Protein AF-I3YBK0-F1 (afdb_monomer)

InterPro domains:
  IPR025668 Transposase DDE domain [PF13751] (85-147)

Radius of gyration: 21.46 Å; Cα contacts (8 Å, |Δi|>4): 179; chains: 1; bounding box: 84×43×42 Å

Sequence (170 aa):
MIKTPSQMIVGVEAVTDMAQMTPMIDQVETRCGHGPEEWLVDGGYPAHEQFERAAEHTIVYAPAPKPKTGADTDPHAPKDDDSAAVAEWREHMGTDAAKAIDTERATTAECVNALARERGLTRLRVRGTAKVRCVLLLHAFARNLMRTFALAPQWLGYGRGASGEPAVAT

Structure (mmCIF, N/CA/C/O backbone):
data_AF-I3YBK0-F1
#
_entry.id   AF-I3YBK0-F1
#
loop_
_atom_site.group_PDB
_atom_site.id
_atom_site.type_symbol
_atom_site.label_atom_id
_atom_site.label_alt_id
_atom_site.label_comp_id
_atom_site.label_asym_id
_atom_site.label_entity_id
_atom_site.label_seq_id
_atom_site.pdbx_PDB_ins_code
_atom_site.Cartn_x
_atom_site.Cartn_y
_atom_site.Cartn_z
_atom_site.occupancy
_atom_site.B_iso_or_equiv
_atom_site.auth_seq_id
_atom_site.auth_comp_id
_atom_site.auth_asym_id
_atom_site.auth_atom_id
_atom_site.pdbx_PDB_model_num
ATOM 1 N N . MET A 1 1 ? -1.182 1.765 -6.709 1.00 65.19 1 MET A N 1
ATOM 2 C CA . MET A 1 1 ? -0.042 0.817 -6.679 1.00 65.19 1 MET A CA 1
ATOM 3 C C . MET A 1 1 ? -0.010 0.198 -5.294 1.00 65.19 1 MET A C 1
ATOM 5 O O . MET A 1 1 ? -0.065 0.965 -4.341 1.00 65.19 1 MET A O 1
ATOM 9 N N . ILE A 1 2 ? 0.076 -1.125 -5.180 1.00 71.38 2 ILE A N 1
ATOM 10 C CA . ILE A 1 2 ? 0.214 -1.828 -3.890 1.00 71.38 2 ILE A CA 1
ATOM 11 C C . ILE A 1 2 ? 1.696 -1.931 -3.555 1.00 71.38 2 ILE A C 1
ATOM 13 O O . ILE A 1 2 ? 2.474 -2.280 -4.447 1.00 71.38 2 ILE A O 1
ATOM 17 N N . LYS A 1 3 ? 2.080 -1.650 -2.306 1.00 77.75 3 LYS A N 1
ATOM 18 C CA . LYS A 1 3 ? 3.477 -1.684 -1.861 1.00 77.75 3 LYS A CA 1
ATOM 19 C C . LYS A 1 3 ? 3.654 -2.584 -0.640 1.00 77.75 3 LYS A C 1
ATOM 21 O O . LYS A 1 3 ? 2.793 -2.597 0.228 1.00 77.75 3 LYS A O 1
ATOM 26 N N . THR A 1 4 ? 4.776 -3.290 -0.566 1.00 76.94 4 THR A N 1
ATOM 27 C CA . THR A 1 4 ? 5.166 -4.089 0.609 1.00 76.94 4 THR A CA 1
ATOM 28 C C . THR A 1 4 ? 5.991 -3.255 1.604 1.00 76.94 4 THR A C 1
ATOM 30 O O . THR A 1 4 ? 6.481 -2.185 1.223 1.00 76.94 4 THR A O 1
ATOM 33 N N . PRO A 1 5 ? 6.244 -3.739 2.839 1.00 79.38 5 PRO A N 1
ATOM 34 C CA . PRO A 1 5 ? 7.188 -3.102 3.770 1.00 79.38 5 PRO A CA 1
ATOM 35 C C . PRO A 1 5 ? 8.588 -2.917 3.166 1.00 79.38 5 PRO A C 1
ATOM 37 O O . PRO A 1 5 ? 9.262 -1.909 3.364 1.00 79.38 5 PRO A O 1
ATOM 40 N N . SER A 1 6 ? 9.003 -3.846 2.302 1.00 84.31 6 SER A N 1
ATOM 41 C CA . SER A 1 6 ? 10.236 -3.732 1.524 1.00 84.31 6 SER A CA 1
ATOM 42 C C . SER A 1 6 ? 10.151 -2.706 0.390 1.00 84.31 6 SER A C 1
ATOM 44 O O . SER A 1 6 ? 11.066 -2.662 -0.421 1.00 84.31 6 SER A O 1
ATOM 46 N N . GLN A 1 7 ? 9.105 -1.882 0.301 1.00 85.81 7 GLN A N 1
ATOM 47 C CA . GLN A 1 7 ? 8.892 -0.874 -0.743 1.00 85.81 7 GLN A CA 1
ATOM 48 C C . GLN A 1 7 ? 8.873 -1.440 -2.177 1.00 85.81 7 GLN A C 1
ATOM 50 O O . GLN A 1 7 ? 9.191 -0.723 -3.134 1.00 85.81 7 GLN A O 1
ATOM 55 N N . MET A 1 8 ? 8.518 -2.720 -2.325 1.00 88.38 8 MET A N 1
ATOM 56 C CA . MET A 1 8 ? 8.299 -3.373 -3.618 1.00 88.38 8 MET A CA 1
ATOM 57 C C . MET A 1 8 ? 6.861 -3.143 -4.062 1.00 88.38 8 MET A C 1
ATOM 59 O O . MET A 1 8 ? 5.954 -3.197 -3.238 1.00 88.38 8 MET A O 1
ATOM 63 N N . ILE A 1 9 ? 6.642 -2.920 -5.355 1.00 87.75 9 ILE A N 1
ATOM 64 C CA . ILE A 1 9 ? 5.312 -2.763 -5.941 1.00 87.75 9 ILE A CA 1
ATOM 65 C C . ILE A 1 9 ? 4.858 -4.097 -6.533 1.00 87.75 9 ILE A C 1
ATOM 67 O O . ILE A 1 9 ? 5.458 -4.579 -7.492 1.00 87.75 9 ILE A O 1
ATOM 71 N N . VAL A 1 10 ? 3.787 -4.675 -5.989 1.00 85.31 10 VAL A N 1
ATOM 72 C CA . VAL A 1 10 ? 3.277 -6.008 -6.383 1.00 85.31 10 VAL A CA 1
ATOM 73 C C . VAL A 1 10 ? 1.965 -5.954 -7.168 1.00 85.31 10 VAL A C 1
ATOM 75 O O . VAL A 1 10 ? 1.573 -6.931 -7.806 1.00 85.31 10 VAL A O 1
ATOM 78 N N . GLY A 1 11 ? 1.320 -4.785 -7.223 1.00 83.56 11 GLY A N 1
ATOM 79 C CA . GLY A 1 11 ? 0.215 -4.568 -8.148 1.00 83.56 11 GLY A CA 1
ATOM 80 C C . GLY A 1 11 ? -0.024 -3.126 -8.549 1.00 83.56 11 GLY A C 1
ATOM 81 O O . GLY A 1 11 ? 0.312 -2.163 -7.850 1.00 83.56 11 GLY A O 1
ATOM 82 N N . VAL A 1 12 ? -0.557 -3.002 -9.760 1.00 84.88 12 VAL A N 1
ATOM 83 C CA . VAL A 1 12 ? -0.693 -1.753 -10.498 1.00 84.88 12 VAL A CA 1
ATOM 84 C C . VAL A 1 12 ? -1.987 -1.803 -11.291 1.00 84.88 12 VAL A C 1
ATOM 86 O O . VAL A 1 12 ? -2.155 -2.668 -12.153 1.00 84.88 12 VAL A O 1
ATOM 89 N N . GLU A 1 13 ? -2.851 -0.823 -11.049 1.00 82.75 13 GLU A N 1
ATOM 90 C CA . GLU A 1 13 ? -4.059 -0.615 -11.834 1.00 82.75 13 GLU A CA 1
ATOM 91 C C . GLU A 1 13 ? -4.330 0.874 -12.045 1.00 82.75 13 GLU A C 1
ATOM 93 O O . GLU A 1 13 ? -3.943 1.708 -11.220 1.00 82.75 13 GLU A O 1
ATOM 98 N N . ALA A 1 14 ? -4.937 1.195 -13.188 1.00 79.25 14 ALA A N 1
ATOM 99 C CA . ALA A 1 14 ? -5.241 2.555 -13.622 1.00 79.25 14 ALA A CA 1
ATOM 100 C C . ALA A 1 14 ? -6.759 2.775 -13.642 1.00 79.25 14 ALA A C 1
ATOM 102 O O . ALA A 1 14 ? -7.401 2.675 -14.687 1.00 79.25 14 ALA A O 1
ATOM 103 N N . VAL A 1 15 ? -7.315 3.070 -12.471 1.00 71.44 15 VAL A N 1
ATOM 104 C CA . VAL A 1 15 ? -8.755 3.135 -12.187 1.00 71.44 15 VAL A CA 1
ATOM 105 C C . VAL A 1 15 ? -9.082 4.424 -11.441 1.00 71.44 15 VAL A C 1
ATOM 107 O O . VAL A 1 15 ? -8.246 4.951 -10.709 1.00 71.44 15 VAL A O 1
ATOM 110 N N . THR A 1 16 ? -10.280 4.956 -11.674 1.00 60.81 16 THR A N 1
ATOM 111 C CA . THR A 1 16 ? -10.771 6.205 -11.065 1.00 60.81 16 THR A CA 1
ATOM 112 C C . THR A 1 16 ? -11.773 5.972 -9.938 1.00 60.81 16 THR A C 1
ATOM 114 O O . THR A 1 16 ? -12.173 6.939 -9.299 1.00 60.81 16 THR A O 1
ATOM 117 N N . ASP A 1 17 ? -12.207 4.727 -9.739 1.00 57.81 17 ASP A N 1
ATOM 118 C CA . ASP A 1 17 ? -13.270 4.373 -8.801 1.00 57.81 17 ASP A CA 1
ATOM 119 C C . ASP A 1 17 ? -12.712 3.928 -7.444 1.00 57.81 17 ASP A C 1
ATOM 121 O O . ASP A 1 17 ? -11.617 3.362 -7.355 1.00 57.81 17 ASP A O 1
ATOM 125 N N . MET A 1 18 ? -13.501 4.170 -6.401 1.00 60.31 18 MET A N 1
ATOM 126 C CA . MET A 1 18 ? -13.345 3.526 -5.103 1.00 60.31 18 MET A CA 1
ATOM 127 C C . MET A 1 18 ? -13.713 2.037 -5.254 1.00 60.31 18 MET A C 1
ATOM 129 O O . MET A 1 18 ? -14.238 1.618 -6.279 1.00 60.31 18 MET A O 1
ATOM 133 N N . ALA A 1 19 ? -13.391 1.203 -4.267 1.00 67.94 19 ALA A N 1
ATOM 134 C CA . ALA A 1 19 ? -13.576 -0.255 -4.320 1.00 67.94 19 ALA A CA 1
ATOM 135 C C . ALA A 1 19 ? -12.561 -1.041 -5.187 1.00 67.94 19 ALA A C 1
ATOM 137 O O . ALA A 1 19 ? -12.907 -1.925 -5.971 1.00 67.94 19 ALA A O 1
ATOM 138 N N . GLN A 1 20 ? -11.267 -0.764 -5.023 1.00 75.75 20 GLN A N 1
ATOM 139 C CA . GLN A 1 20 ? -10.197 -1.499 -5.717 1.00 75.75 20 GLN A CA 1
ATOM 140 C C . GLN A 1 20 ? -9.464 -2.504 -4.830 1.00 75.75 20 GLN A C 1
ATOM 142 O O . GLN A 1 20 ? -8.508 -3.116 -5.289 1.00 75.75 20 GLN A O 1
ATOM 147 N N . MET A 1 21 ? -9.894 -2.705 -3.584 1.00 81.12 21 MET A N 1
ATOM 148 C CA . MET A 1 21 ? -9.181 -3.567 -2.644 1.00 81.12 21 MET A CA 1
ATOM 149 C C . MET A 1 21 ? -9.194 -5.030 -3.093 1.00 81.12 21 MET A C 1
ATOM 151 O O . MET A 1 21 ? -8.134 -5.605 -3.314 1.00 81.12 21 MET A O 1
ATOM 155 N N . THR A 1 22 ? -10.374 -5.610 -3.313 1.00 82.75 22 THR A N 1
ATOM 156 C CA . THR A 1 22 ? -10.492 -7.025 -3.689 1.00 82.75 22 THR A CA 1
ATOM 157 C C . THR A 1 22 ? -9.811 -7.344 -5.029 1.00 82.75 22 THR A C 1
ATOM 159 O O . THR A 1 22 ? -8.983 -8.249 -5.056 1.00 82.75 22 THR A O 1
ATOM 162 N N . PRO A 1 23 ? -10.008 -6.567 -6.119 1.00 84.06 23 PRO A N 1
ATOM 163 C CA . PRO A 1 23 ? -9.269 -6.802 -7.365 1.00 84.06 23 PRO A CA 1
ATOM 164 C C . PRO A 1 23 ? -7.745 -6.689 -7.211 1.00 84.06 23 PRO A C 1
ATOM 166 O O . PRO A 1 23 ? -6.986 -7.300 -7.963 1.00 84.06 23 PRO A O 1
ATOM 169 N N . MET A 1 24 ? -7.277 -5.869 -6.269 1.00 83.50 24 MET A N 1
ATOM 170 C CA . MET A 1 24 ? -5.859 -5.718 -5.961 1.00 83.50 24 MET A CA 1
ATOM 171 C C . MET A 1 24 ? -5.315 -6.906 -5.155 1.00 83.50 24 MET A C 1
ATOM 173 O O . MET A 1 24 ? -4.193 -7.328 -5.433 1.00 83.50 24 MET A O 1
ATOM 177 N N . ILE A 1 25 ? -6.098 -7.473 -4.234 1.00 84.25 25 ILE A N 1
ATOM 178 C CA . ILE A 1 25 ? -5.772 -8.717 -3.518 1.00 84.25 25 ILE A CA 1
ATOM 179 C C . ILE A 1 25 ? -5.684 -9.890 -4.504 1.00 84.25 25 ILE A C 1
ATOM 181 O O . ILE A 1 25 ? -4.646 -10.549 -4.558 1.00 84.25 25 ILE A O 1
ATOM 185 N N . ASP A 1 26 ? -6.687 -10.057 -5.374 1.00 86.56 26 ASP A N 1
ATOM 186 C CA . ASP A 1 26 ? -6.719 -11.113 -6.400 1.00 86.56 26 ASP A CA 1
ATOM 187 C C . ASP A 1 26 ? -5.473 -11.044 -7.314 1.00 86.56 26 ASP A C 1
ATOM 189 O O . ASP A 1 26 ? -4.878 -12.054 -7.703 1.00 86.56 26 ASP A O 1
ATOM 193 N N . GLN A 1 27 ? -5.023 -9.826 -7.646 1.00 85.06 27 GLN A N 1
ATOM 194 C CA . GLN A 1 27 ? -3.798 -9.613 -8.418 1.00 85.06 27 GLN A CA 1
ATOM 195 C C . GLN A 1 27 ? -2.524 -10.039 -7.680 1.00 85.06 27 GLN A C 1
ATOM 197 O O . GLN A 1 27 ? -1.576 -10.480 -8.334 1.00 85.06 27 GLN A O 1
ATOM 202 N N . VAL A 1 28 ? -2.463 -9.853 -6.360 1.00 85.56 28 VAL A N 1
ATOM 203 C CA . VAL A 1 28 ? -1.324 -10.296 -5.544 1.00 85.56 28 VAL A CA 1
ATOM 204 C C . VAL A 1 28 ? -1.315 -11.811 -5.468 1.00 85.56 28 VAL A C 1
ATOM 206 O O . VAL A 1 28 ? -0.293 -12.407 -5.792 1.00 85.56 28 VAL A O 1
ATOM 209 N N . GLU A 1 29 ? -2.452 -12.427 -5.162 1.00 88.44 29 GLU A N 1
ATOM 210 C CA . GLU A 1 29 ? -2.576 -13.882 -5.100 1.00 88.44 29 GLU A CA 1
ATOM 211 C C . GLU A 1 29 ? -2.181 -14.541 -6.423 1.00 88.44 29 GLU A C 1
ATOM 213 O O . GLU A 1 29 ? -1.332 -15.429 -6.451 1.00 88.44 29 GLU A O 1
ATOM 218 N N . THR A 1 30 ? -2.678 -14.017 -7.545 1.00 87.44 30 THR A N 1
ATOM 219 C CA . THR A 1 30 ? -2.324 -14.519 -8.882 1.00 87.44 30 THR A CA 1
ATOM 220 C C . THR A 1 30 ? -0.815 -14.451 -9.161 1.00 87.44 30 THR A C 1
ATOM 222 O O . THR A 1 30 ? -0.275 -15.301 -9.866 1.00 87.44 30 THR A O 1
ATOM 225 N N . ARG A 1 31 ? -0.112 -13.428 -8.655 1.00 83.88 31 ARG A N 1
ATOM 226 C CA . ARG A 1 31 ? 1.320 -13.206 -8.941 1.00 83.88 31 ARG A CA 1
ATOM 227 C C . ARG A 1 31 ? 2.252 -13.890 -7.951 1.00 83.88 31 ARG A C 1
ATOM 229 O O . ARG A 1 31 ? 3.356 -14.269 -8.335 1.00 83.88 31 ARG A O 1
ATOM 236 N N . CYS A 1 32 ? 1.841 -13.979 -6.694 1.00 81.94 32 CYS A N 1
ATOM 237 C CA . CYS A 1 32 ? 2.655 -14.472 -5.589 1.00 81.94 32 CYS A CA 1
ATOM 238 C C . CYS A 1 32 ? 2.289 -15.907 -5.188 1.00 81.94 32 CYS A C 1
ATOM 240 O O . CYS A 1 32 ? 3.047 -16.538 -4.461 1.00 81.94 32 CYS A O 1
ATOM 242 N N . GLY A 1 33 ? 1.164 -16.438 -5.677 1.00 84.62 33 GLY A N 1
ATOM 243 C CA . GLY A 1 33 ? 0.647 -17.761 -5.324 1.00 84.62 33 GLY A CA 1
ATOM 244 C C . GLY A 1 33 ? -0.056 -17.812 -3.965 1.00 84.62 33 GLY A C 1
ATOM 245 O O . GLY A 1 33 ? -0.514 -18.877 -3.568 1.00 84.62 33 GLY A O 1
ATOM 246 N N . HIS A 1 34 ? -0.129 -16.688 -3.251 1.00 84.38 34 HIS A N 1
ATOM 247 C CA . HIS A 1 34 ? -0.833 -16.549 -1.983 1.00 84.38 34 HIS A CA 1
ATOM 248 C C . HIS A 1 34 ? -1.317 -15.105 -1.803 1.00 84.38 34 HIS A C 1
ATOM 250 O O . HIS A 1 34 ? -0.673 -14.156 -2.271 1.00 84.38 34 HIS A O 1
ATOM 256 N N . GLY A 1 35 ? -2.453 -14.942 -1.124 1.00 83.06 35 GLY A N 1
ATOM 257 C CA . GLY A 1 35 ? -2.966 -13.637 -0.724 1.00 83.06 35 GLY A CA 1
ATOM 258 C C . GLY A 1 35 ? -2.063 -12.939 0.307 1.00 83.06 35 GLY A C 1
ATOM 259 O O . GLY A 1 35 ? -1.187 -13.566 0.914 1.00 83.06 35 GLY A O 1
ATOM 260 N N . PRO A 1 36 ? -2.233 -11.623 0.493 1.00 84.25 36 PRO A N 1
ATOM 261 C CA . PRO A 1 36 ? -1.601 -10.893 1.579 1.00 84.25 36 PRO A CA 1
ATOM 262 C C . PRO A 1 36 ? -2.299 -11.216 2.908 1.00 84.25 36 PRO A C 1
ATOM 264 O O . PRO A 1 36 ? -3.520 -11.135 2.998 1.00 84.25 36 PRO A O 1
ATOM 267 N N . GLU A 1 37 ? -1.530 -11.520 3.952 1.00 86.25 37 GLU A N 1
ATOM 268 C CA . GLU A 1 37 ? -2.072 -11.685 5.314 1.00 86.25 37 GLU A CA 1
ATOM 269 C C . GLU A 1 37 ? -2.615 -10.360 5.864 1.00 86.25 37 GLU A C 1
ATOM 271 O O . GLU A 1 37 ? -3.610 -10.322 6.580 1.00 86.25 37 GLU A O 1
ATOM 276 N N . GLU A 1 38 ? -1.982 -9.252 5.479 1.00 85.94 38 GLU A N 1
ATOM 277 C CA . GLU A 1 38 ? -2.323 -7.908 5.923 1.00 85.94 38 GLU A CA 1
ATOM 278 C C . GLU A 1 38 ? -2.315 -6.931 4.746 1.00 85.94 38 GLU A C 1
ATOM 280 O O . GLU A 1 38 ? -1.433 -6.969 3.880 1.00 85.94 38 GLU A O 1
ATOM 285 N N . TRP A 1 39 ? -3.259 -5.994 4.741 1.00 83.69 39 TRP A N 1
ATOM 286 C CA . TRP A 1 39 ? -3.469 -5.064 3.642 1.00 83.69 39 TRP A CA 1
ATOM 287 C C . TRP A 1 39 ? -3.644 -3.629 4.116 1.00 83.69 39 TRP A C 1
ATOM 289 O O . TRP A 1 39 ? -4.594 -3.335 4.826 1.00 83.69 39 TRP A O 1
ATOM 299 N N . LEU A 1 40 ? -2.779 -2.711 3.672 1.00 82.69 40 LEU A N 1
ATOM 300 C CA . LEU A 1 40 ? -2.964 -1.276 3.907 1.00 82.69 40 LEU A CA 1
ATOM 301 C C . LEU A 1 40 ? -3.691 -0.616 2.727 1.00 82.69 40 LEU A C 1
ATOM 303 O O . LEU A 1 40 ? -3.208 -0.657 1.590 1.00 82.69 40 LEU A O 1
ATOM 307 N N . VAL A 1 41 ? -4.794 0.077 3.007 1.00 77.06 41 VAL A N 1
ATOM 308 C CA . VAL A 1 41 ? -5.505 0.912 2.032 1.00 77.06 41 VAL A CA 1
ATOM 309 C C . VAL A 1 41 ? -4.993 2.353 2.109 1.00 77.06 41 VAL A C 1
ATOM 311 O O . VAL A 1 41 ? -5.224 3.066 3.081 1.00 77.06 41 VAL A O 1
ATOM 314 N N . ASP A 1 42 ? -4.303 2.788 1.051 1.00 63.44 42 ASP A N 1
ATOM 315 C CA . ASP A 1 42 ? -3.763 4.147 0.871 1.00 63.44 42 ASP A CA 1
ATOM 316 C C . ASP A 1 42 ? -4.909 5.124 0.524 1.00 63.44 42 ASP A C 1
ATOM 318 O O . ASP A 1 42 ? -5.092 5.523 -0.627 1.00 63.44 42 ASP A O 1
ATOM 322 N N . GLY A 1 43 ? -5.732 5.436 1.531 1.00 59.72 43 GLY A N 1
ATOM 323 C CA . GLY A 1 43 ? -6.829 6.403 1.474 1.00 59.72 43 GLY A CA 1
ATOM 324 C C . GLY A 1 43 ? -8.137 5.896 0.852 1.00 59.72 43 GLY A C 1
ATOM 325 O O . GLY A 1 43 ? -8.161 5.086 -0.071 1.00 59.72 43 GLY A O 1
ATOM 326 N N . GLY A 1 44 ? -9.249 6.447 1.345 1.00 60.84 44 GLY A N 1
ATOM 327 C CA . GLY A 1 44 ? -10.603 6.059 0.947 1.00 60.84 44 GLY A CA 1
ATOM 328 C C . GLY A 1 44 ? -11.133 4.891 1.777 1.00 60.84 44 GLY A C 1
ATOM 329 O O . GLY A 1 44 ? -10.386 4.013 2.191 1.00 60.84 44 GLY A O 1
ATOM 330 N N . TYR A 1 45 ? -12.434 4.912 2.050 1.00 58.22 45 TYR A N 1
ATOM 331 C CA . TYR A 1 45 ? -13.127 3.825 2.728 1.00 58.22 45 TYR A CA 1
ATOM 332 C C . TYR A 1 45 ? -13.483 2.748 1.693 1.00 58.22 45 TYR A C 1
ATOM 334 O O . TYR A 1 45 ? -14.224 3.064 0.754 1.00 58.22 45 TYR A O 1
ATOM 342 N N . PRO A 1 46 ? -12.960 1.511 1.798 1.00 64.62 46 PRO A N 1
ATOM 343 C CA . PRO A 1 46 ? -13.461 0.409 0.987 1.00 64.62 46 PRO A CA 1
ATOM 344 C C . PRO A 1 46 ? -14.965 0.227 1.220 1.00 64.62 46 PRO A C 1
ATOM 346 O O . PRO A 1 46 ? -15.454 0.405 2.334 1.00 64.62 46 PRO A O 1
ATOM 349 N N . ALA A 1 47 ? -15.710 -0.124 0.172 1.00 69.69 47 ALA A N 1
ATOM 350 C CA . ALA A 1 47 ? -17.114 -0.497 0.335 1.00 69.69 47 ALA A CA 1
ATOM 351 C C . ALA A 1 47 ? -17.234 -1.676 1.323 1.00 69.69 47 ALA A C 1
ATOM 353 O O . ALA A 1 47 ? -16.362 -2.547 1.317 1.00 69.69 47 ALA A O 1
ATOM 354 N N . HIS A 1 48 ? -18.298 -1.719 2.140 1.00 73.00 48 HIS A N 1
ATOM 355 C CA . HIS A 1 48 ? -18.505 -2.768 3.162 1.00 73.00 48 HIS A CA 1
ATOM 356 C C . HIS A 1 48 ? -18.362 -4.180 2.568 1.00 73.00 48 HIS A C 1
ATOM 358 O O . HIS A 1 48 ? -17.665 -5.018 3.127 1.00 73.00 48 HIS A O 1
ATOM 364 N N . GLU A 1 49 ? -18.899 -4.392 1.363 1.00 73.06 49 GLU A N 1
ATOM 365 C CA . GLU A 1 49 ? -18.803 -5.665 0.634 1.00 73.06 49 GLU A CA 1
ATOM 366 C C . GLU A 1 49 ? -17.352 -6.103 0.354 1.00 73.06 49 GLU A C 1
ATOM 368 O O . GLU A 1 49 ? -17.042 -7.293 0.339 1.00 73.06 49 GLU A O 1
ATOM 373 N N . GLN A 1 50 ? -16.425 -5.160 0.139 1.00 75.00 50 GLN A N 1
ATOM 374 C CA . GLN A 1 50 ? -15.014 -5.500 -0.063 1.00 75.00 50 GLN A CA 1
ATOM 375 C C . GLN A 1 50 ? -14.307 -5.853 1.238 1.00 75.00 50 GLN A C 1
ATOM 377 O O . GLN A 1 50 ? -13.398 -6.679 1.205 1.00 75.00 50 GLN A O 1
ATOM 382 N N . PHE A 1 51 ? -14.703 -5.236 2.355 1.00 76.25 51 PHE A N 1
ATOM 383 C CA . PHE A 1 51 ? -14.200 -5.617 3.672 1.00 76.25 51 PHE A CA 1
ATOM 384 C C . PHE A 1 51 ? -14.607 -7.037 4.016 1.00 76.25 51 PHE A C 1
ATOM 386 O O . PHE A 1 51 ? -13.744 -7.820 4.383 1.00 76.25 51 PHE A O 1
ATOM 3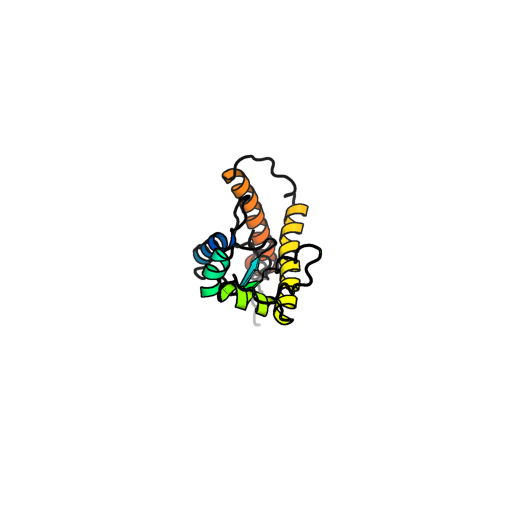93 N N . GLU A 1 52 ? -15.878 -7.381 3.827 1.00 79.88 52 GLU A N 1
ATOM 394 C CA . GLU A 1 52 ? -16.381 -8.731 4.094 1.00 79.88 52 GLU A CA 1
ATOM 395 C C . GLU A 1 52 ? -15.605 -9.782 3.306 1.00 79.88 52 GLU A C 1
ATOM 397 O O . GLU A 1 52 ? -15.090 -10.734 3.883 1.00 79.88 52 GLU A O 1
ATOM 402 N N . ARG A 1 53 ? -15.426 -9.557 2.001 1.00 79.56 53 ARG A N 1
ATOM 403 C CA . ARG A 1 53 ? -14.692 -10.494 1.148 1.00 79.56 53 ARG A CA 1
ATOM 404 C C . ARG A 1 53 ? -13.191 -10.552 1.455 1.00 79.56 53 ARG A C 1
ATOM 406 O O . ARG A 1 53 ? -12.575 -11.589 1.250 1.00 79.56 53 ARG A O 1
ATOM 413 N N . ALA A 1 54 ? -12.579 -9.455 1.901 1.00 80.94 54 ALA A N 1
ATOM 414 C CA . ALA A 1 54 ? -11.165 -9.457 2.280 1.00 80.94 54 ALA A CA 1
ATOM 415 C C . ALA A 1 54 ? -10.935 -10.095 3.659 1.00 80.94 54 ALA A C 1
ATOM 417 O O . ALA A 1 54 ? -9.939 -10.791 3.840 1.00 80.94 54 ALA A O 1
ATOM 418 N N . ALA A 1 55 ? -11.859 -9.900 4.604 1.00 80.50 55 ALA A N 1
ATOM 419 C CA . ALA A 1 55 ? -11.740 -10.359 5.986 1.00 80.50 55 ALA A CA 1
ATOM 420 C C . ALA A 1 55 ? -11.649 -11.887 6.121 1.00 80.50 55 ALA A C 1
ATOM 422 O O . ALA A 1 55 ? -11.139 -12.375 7.124 1.00 80.50 55 ALA A O 1
ATOM 423 N N . GLU A 1 56 ? -12.077 -12.648 5.108 1.00 79.94 56 GLU A N 1
ATOM 424 C CA . GLU A 1 56 ? -11.930 -14.109 5.089 1.00 79.94 56 GLU A CA 1
ATOM 425 C C . GLU A 1 56 ? -10.460 -14.554 5.191 1.00 79.94 56 GLU A C 1
ATOM 427 O O . GLU A 1 56 ? -10.163 -15.585 5.801 1.00 79.94 56 GLU A O 1
ATOM 432 N N . HIS A 1 57 ? -9.532 -13.786 4.607 1.00 82.69 57 HIS A N 1
ATOM 433 C CA . HIS A 1 57 ? -8.133 -14.202 4.439 1.00 82.69 57 HIS A CA 1
ATOM 434 C C . HIS A 1 57 ? -7.098 -13.087 4.663 1.00 82.69 57 HIS A C 1
ATOM 436 O O . HIS A 1 57 ? -5.897 -13.357 4.635 1.00 82.69 57 HIS A O 1
ATOM 442 N N . THR A 1 58 ? -7.535 -11.845 4.886 1.00 85.75 58 THR A N 1
ATOM 443 C CA . THR A 1 58 ? -6.668 -10.665 4.936 1.00 85.75 58 THR A CA 1
ATOM 444 C C . THR A 1 58 ? -7.135 -9.674 6.003 1.00 85.75 58 THR A C 1
ATOM 446 O O . THR A 1 58 ? -8.263 -9.185 5.970 1.00 85.75 58 THR A O 1
ATOM 449 N N . ILE A 1 59 ? -6.230 -9.286 6.903 1.00 86.19 59 ILE A N 1
ATOM 450 C CA . ILE A 1 59 ? -6.453 -8.205 7.871 1.00 86.19 59 ILE A CA 1
ATOM 451 C C . ILE A 1 59 ? -6.288 -6.861 7.157 1.00 86.19 59 ILE A C 1
ATOM 453 O O . ILE A 1 59 ? -5.216 -6.546 6.639 1.00 86.19 59 ILE A O 1
ATOM 457 N N . VAL A 1 60 ? -7.339 -6.043 7.126 1.00 85.81 60 VAL A N 1
ATOM 458 C CA . VAL A 1 60 ? -7.322 -4.757 6.416 1.00 85.81 60 VAL A CA 1
ATOM 459 C C . VAL A 1 60 ? -7.043 -3.600 7.378 1.00 85.81 60 VAL A C 1
ATOM 461 O O . VAL A 1 60 ? -7.852 -3.279 8.240 1.00 85.81 60 VAL A O 1
ATOM 464 N N . TYR A 1 61 ? -5.931 -2.904 7.162 1.00 83.62 61 TYR A N 1
ATOM 465 C CA . TYR A 1 61 ? -5.616 -1.612 7.762 1.00 83.62 61 TYR A CA 1
ATOM 466 C C . TYR A 1 61 ? -6.117 -0.494 6.851 1.00 83.62 61 TYR A C 1
ATOM 468 O O . TYR A 1 61 ? -5.608 -0.274 5.748 1.00 83.62 61 TYR A O 1
ATOM 476 N N . ALA A 1 62 ? -7.149 0.205 7.304 1.00 81.50 62 ALA A N 1
ATOM 477 C CA . ALA A 1 62 ? -7.705 1.353 6.609 1.00 81.50 62 ALA A CA 1
ATOM 478 C C . ALA A 1 62 ? -8.200 2.361 7.651 1.00 81.50 62 ALA A C 1
ATOM 480 O O . ALA A 1 62 ? -8.821 1.955 8.634 1.00 81.50 62 ALA A O 1
ATOM 481 N N . PRO A 1 63 ? -7.966 3.668 7.473 1.00 77.31 63 PRO A N 1
ATOM 482 C CA . PRO A 1 63 ? -8.458 4.660 8.415 1.00 77.31 63 PRO A CA 1
ATOM 483 C C . PRO A 1 63 ? -9.989 4.718 8.390 1.00 77.31 63 PRO A C 1
ATOM 485 O O . PRO A 1 63 ? -10.610 4.822 7.327 1.00 77.31 63 PRO A O 1
ATOM 488 N N . ALA A 1 64 ? -10.601 4.697 9.576 1.00 78.12 64 ALA A N 1
ATOM 489 C CA . ALA A 1 64 ? -12.042 4.851 9.705 1.00 78.12 64 ALA A CA 1
ATOM 490 C C . ALA A 1 64 ? -12.491 6.242 9.212 1.00 78.12 64 ALA A C 1
ATOM 492 O O . ALA A 1 64 ? -11.825 7.249 9.487 1.00 78.12 64 ALA A O 1
ATOM 493 N N . PRO A 1 65 ? -13.612 6.336 8.471 1.00 75.62 65 PRO A N 1
ATOM 494 C CA . PRO A 1 65 ? -14.103 7.613 7.977 1.00 75.62 65 PRO A CA 1
ATOM 495 C C . PRO A 1 65 ? -14.426 8.541 9.148 1.00 75.62 65 PRO A C 1
ATOM 497 O O . PRO A 1 65 ? -15.117 8.154 10.092 1.00 75.62 65 PRO A O 1
ATOM 500 N N . LYS A 1 66 ? -13.938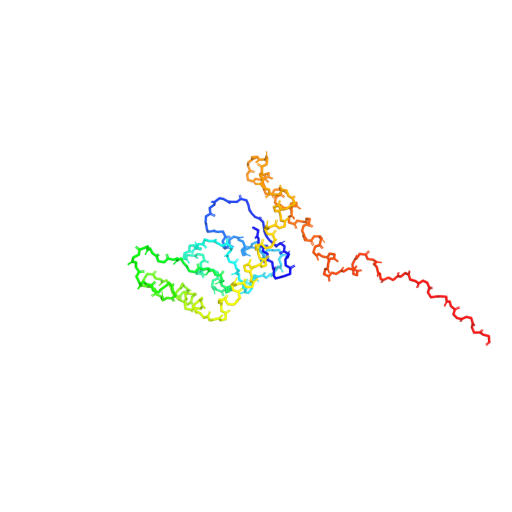 9.785 9.070 1.00 72.25 66 LYS A N 1
ATOM 501 C CA . LYS A 1 66 ? -14.211 10.794 10.097 1.00 72.25 66 LYS A CA 1
ATOM 502 C C . LYS A 1 66 ? -15.722 11.049 10.198 1.00 72.25 66 LYS A C 1
ATOM 504 O O . LYS A 1 66 ? -16.381 11.147 9.155 1.00 72.25 66 LYS A O 1
ATOM 509 N N . PRO A 1 67 ? -16.272 11.191 11.416 1.00 72.75 67 PRO A N 1
ATOM 510 C CA . PRO A 1 67 ? -17.667 11.563 11.595 1.00 72.75 67 PRO A CA 1
ATOM 511 C C . PRO A 1 67 ? -17.954 12.917 10.930 1.00 72.75 67 PRO A C 1
ATOM 513 O O . PRO A 1 67 ? -17.076 13.775 10.797 1.00 72.75 67 PRO A O 1
ATOM 516 N N . LYS A 1 68 ? -19.198 13.104 10.474 1.00 73.00 68 LYS A N 1
ATOM 517 C CA . LYS A 1 68 ? -19.644 14.383 9.900 1.00 73.00 68 LYS A CA 1
ATOM 518 C C . LYS A 1 68 ? -19.534 15.481 10.963 1.00 73.00 68 LYS A C 1
ATOM 520 O O . LYS A 1 68 ? -19.768 15.226 12.142 1.00 73.00 68 LYS A O 1
ATOM 525 N N . THR A 1 69 ? -19.202 16.701 10.543 1.00 57.22 69 THR A N 1
ATOM 526 C CA . THR A 1 69 ? -19.033 17.853 11.440 1.00 57.22 69 THR A CA 1
ATOM 527 C C . THR A 1 69 ? -20.230 18.004 12.384 1.00 57.22 69 THR A C 1
ATOM 529 O O . THR A 1 69 ? -21.354 18.182 11.921 1.00 57.22 69 THR A O 1
ATOM 532 N N . GLY A 1 70 ? -19.976 17.943 13.695 1.00 57.81 70 GLY A N 1
ATOM 533 C CA . GLY A 1 70 ? -20.993 18.082 14.746 1.00 57.81 70 GLY A CA 1
ATOM 534 C C . GLY A 1 70 ? -21.527 16.769 15.332 1.00 57.81 70 GLY A C 1
ATOM 535 O O . GLY A 1 70 ? -22.302 16.826 16.280 1.00 57.81 70 GLY A O 1
ATOM 536 N N . ALA A 1 71 ? -21.114 15.608 14.815 1.00 63.84 71 ALA A N 1
ATOM 537 C CA . ALA A 1 71 ? -21.403 14.316 15.433 1.00 63.84 71 ALA A CA 1
ATOM 538 C C . ALA A 1 71 ? -20.261 13.907 16.379 1.00 63.84 71 ALA A C 1
ATOM 540 O O . ALA A 1 71 ? -19.134 13.696 15.931 1.00 63.84 71 ALA A O 1
ATOM 541 N N . ASP A 1 72 ? -20.564 13.781 17.673 1.00 65.12 72 ASP A N 1
ATOM 542 C CA . ASP A 1 72 ? -19.669 13.214 18.693 1.00 65.12 72 ASP A CA 1
ATOM 543 C C . ASP A 1 72 ? -19.800 11.684 18.694 1.00 65.12 72 ASP A C 1
ATOM 545 O O . ASP A 1 72 ? -20.296 11.061 19.628 1.00 65.12 72 ASP A O 1
ATOM 549 N N . THR A 1 73 ? -19.502 11.079 17.544 1.00 74.56 73 THR A N 1
ATOM 550 C CA . THR A 1 73 ? -19.603 9.632 17.345 1.00 74.56 73 THR A CA 1
ATOM 551 C C . THR A 1 73 ? -18.207 9.069 17.188 1.00 74.56 73 THR A C 1
ATOM 553 O O . THR A 1 73 ? -17.478 9.486 16.285 1.00 74.56 73 THR A O 1
ATOM 556 N N . ASP A 1 74 ? -17.852 8.117 18.047 1.00 80.69 74 ASP A N 1
ATOM 557 C CA . ASP A 1 74 ? -16.589 7.395 17.949 1.00 80.69 74 ASP A CA 1
ATOM 558 C C . ASP A 1 74 ? -16.523 6.635 16.606 1.00 80.69 74 ASP A C 1
ATOM 560 O O . ASP A 1 74 ? -17.360 5.766 16.351 1.00 80.69 74 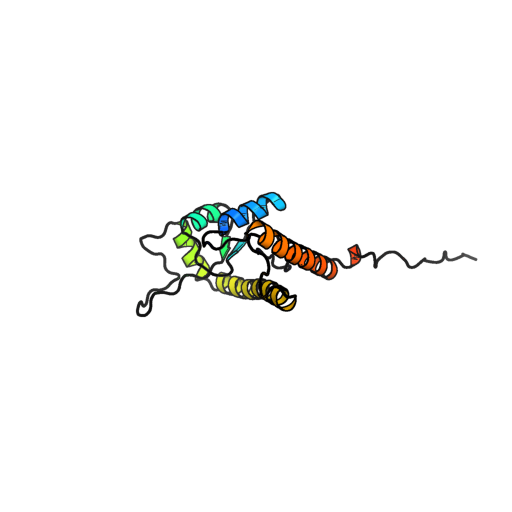ASP A O 1
ATOM 564 N N . PRO A 1 75 ? -15.566 6.950 15.712 1.00 80.69 75 PRO A N 1
ATOM 565 C CA . PRO A 1 75 ? -15.427 6.267 14.426 1.00 80.69 75 PRO A CA 1
ATOM 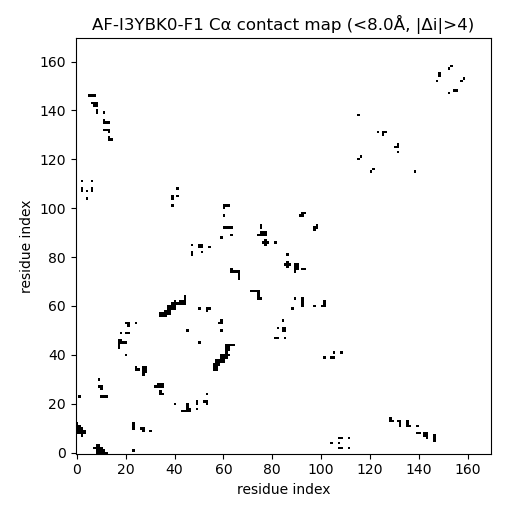566 C C . PRO A 1 75 ? -15.014 4.789 14.544 1.00 80.69 75 PRO A C 1
ATOM 568 O O . PRO A 1 75 ? -15.181 4.048 13.567 1.00 80.69 75 PRO A O 1
ATOM 571 N N . HIS A 1 76 ? -14.484 4.379 15.701 1.00 85.19 76 HIS A N 1
ATOM 572 C CA . HIS A 1 76 ? -14.050 3.012 15.998 1.00 85.19 76 HIS A CA 1
ATOM 573 C C . HIS A 1 76 ? -15.125 2.167 16.686 1.00 85.19 76 HIS A C 1
ATOM 575 O O . HIS A 1 76 ? -14.951 0.959 16.815 1.00 85.19 76 HIS A O 1
ATOM 581 N N . ALA A 1 77 ? -16.241 2.773 17.095 1.00 85.19 77 ALA A N 1
ATOM 582 C CA . ALA A 1 77 ? -17.371 2.023 17.614 1.00 85.19 77 ALA A CA 1
ATOM 583 C C . ALA A 1 77 ? -18.156 1.366 16.460 1.00 85.19 77 ALA A C 1
ATOM 585 O O . ALA A 1 77 ? -18.363 2.015 15.423 1.00 85.19 77 ALA A O 1
ATOM 586 N N . PRO A 1 78 ? -18.610 0.109 16.618 1.00 84.62 78 PRO A N 1
ATOM 587 C CA . PRO A 1 78 ? -19.494 -0.537 15.654 1.00 84.62 78 PRO A CA 1
ATOM 588 C C . PRO A 1 78 ? -20.826 0.212 15.541 1.00 84.62 78 PRO A C 1
ATOM 590 O O . PRO A 1 78 ? -21.319 0.788 16.514 1.00 84.62 78 PRO A O 1
ATOM 593 N N . LYS A 1 79 ? -21.408 0.213 14.341 1.00 83.69 79 LYS A N 1
ATOM 594 C CA . LYS A 1 79 ? -22.711 0.821 14.043 1.00 83.69 79 LYS A CA 1
ATOM 595 C C . LYS A 1 79 ? -23.782 -0.240 13.828 1.00 83.69 79 LYS A C 1
ATOM 597 O O . LYS A 1 79 ? -23.478 -1.366 13.451 1.00 83.69 79 LYS A O 1
ATOM 602 N N . ASP A 1 80 ? -25.041 0.157 13.993 1.00 81.38 80 ASP A N 1
ATOM 603 C CA . ASP A 1 80 ? -26.200 -0.737 13.854 1.00 81.38 80 ASP A CA 1
ATOM 604 C C . ASP A 1 80 ? -26.337 -1.358 12.449 1.00 81.38 80 ASP A C 1
ATOM 606 O O . ASP A 1 80 ? -26.946 -2.415 12.298 1.00 81.38 80 ASP A O 1
ATOM 610 N N . ASP A 1 81 ? -25.798 -0.699 11.420 1.00 83.00 81 ASP A N 1
ATOM 611 C CA . ASP A 1 81 ? -25.804 -1.140 10.022 1.00 83.00 81 ASP A CA 1
ATOM 612 C C . ASP A 1 81 ? -24.497 -1.817 9.577 1.00 83.00 81 ASP A C 1
ATOM 614 O O . ASP A 1 81 ? -24.386 -2.232 8.419 1.00 83.00 81 ASP A O 1
ATOM 618 N N . ASP A 1 82 ? -23.505 -1.932 10.465 1.00 82.38 82 ASP A N 1
ATOM 619 C CA . ASP A 1 82 ? -22.257 -2.621 10.152 1.00 82.38 82 ASP A CA 1
ATOM 620 C C . ASP A 1 82 ? -22.480 -4.143 10.139 1.00 82.38 82 ASP A C 1
ATOM 622 O O . ASP A 1 82 ? -23.157 -4.721 10.994 1.00 82.38 82 ASP A O 1
ATOM 626 N N . SER A 1 83 ? -21.859 -4.823 9.177 1.00 85.12 83 SER A N 1
ATOM 627 C CA . SER A 1 83 ? -21.723 -6.276 9.239 1.00 85.12 83 SER A CA 1
ATOM 628 C C . SER A 1 83 ? -20.693 -6.679 10.294 1.00 85.12 83 SER A C 1
ATOM 630 O O . SER A 1 83 ? -19.868 -5.868 10.719 1.00 85.12 83 SER A O 1
ATOM 632 N N . ALA A 1 84 ? -20.699 -7.954 10.693 1.00 86.06 84 ALA A N 1
ATOM 633 C CA . ALA A 1 84 ? -19.767 -8.468 11.700 1.00 86.06 84 ALA A CA 1
ATOM 634 C C . ALA A 1 84 ? -18.294 -8.172 11.350 1.00 86.06 84 ALA A C 1
ATOM 636 O O . ALA A 1 84 ? -17.540 -7.727 12.209 1.00 86.06 84 ALA A O 1
ATOM 637 N N . ALA A 1 85 ? -17.914 -8.330 10.076 1.00 84.75 85 ALA A N 1
ATOM 638 C CA . ALA A 1 85 ? -16.558 -8.049 9.603 1.00 84.75 85 ALA A CA 1
ATOM 639 C C . ALA A 1 85 ? -16.190 -6.557 9.700 1.00 84.75 85 ALA A C 1
ATOM 641 O O . ALA A 1 85 ? -15.062 -6.213 10.051 1.00 84.75 85 ALA A O 1
ATOM 642 N N . VAL A 1 86 ? -17.134 -5.654 9.406 1.00 84.50 86 VAL A N 1
ATOM 643 C CA . VAL A 1 86 ? -16.907 -4.203 9.505 1.00 84.50 86 VAL A CA 1
ATOM 644 C C . VAL A 1 86 ? -16.839 -3.762 10.969 1.00 84.50 86 VAL A C 1
ATOM 646 O O . VAL A 1 86 ? -15.983 -2.950 11.315 1.00 84.50 86 VAL A O 1
ATOM 649 N N . ALA A 1 87 ? -17.688 -4.316 11.836 1.00 87.50 87 ALA A N 1
ATOM 650 C CA . ALA A 1 87 ? -17.657 -4.061 13.274 1.00 87.50 87 ALA A CA 1
ATOM 651 C C . ALA A 1 87 ? -16.309 -4.472 13.894 1.00 87.50 87 ALA A C 1
ATOM 653 O O . ALA A 1 87 ? -15.656 -3.654 14.542 1.00 87.50 87 ALA A O 1
ATOM 654 N N . GLU A 1 88 ? -15.848 -5.694 13.613 1.00 87.88 88 GLU A N 1
ATOM 655 C CA . GLU A 1 88 ? -14.551 -6.199 14.079 1.00 87.88 88 GLU A CA 1
ATOM 656 C C . GLU A 1 88 ? -13.386 -5.343 13.561 1.00 87.88 88 GLU A C 1
ATOM 658 O O . GLU A 1 88 ? -12.482 -4.980 14.314 1.00 87.88 88 GLU A O 1
ATOM 663 N N . TRP A 1 89 ? -13.429 -4.942 12.287 1.00 88.19 89 TRP A N 1
ATOM 664 C CA . TRP A 1 89 ? -12.434 -4.039 11.713 1.00 88.19 89 TRP A CA 1
ATOM 665 C C . TRP A 1 89 ? -12.390 -2.674 12.421 1.00 88.19 89 TRP A C 1
ATOM 667 O O . TRP A 1 89 ? -11.298 -2.161 12.685 1.00 88.19 89 TRP A O 1
ATOM 677 N N . ARG A 1 90 ? -13.546 -2.074 12.752 1.00 88.06 90 ARG A N 1
ATOM 678 C CA . ARG A 1 90 ? -13.596 -0.784 13.466 1.00 88.06 90 ARG A CA 1
ATOM 679 C C . ARG A 1 90 ? -12.941 -0.877 14.837 1.00 88.06 90 ARG A C 1
ATOM 681 O O . ARG A 1 90 ? -12.104 -0.028 15.160 1.00 88.06 90 ARG A O 1
ATOM 688 N N . GLU A 1 91 ? -13.285 -1.919 15.592 1.00 89.12 91 GLU A N 1
ATOM 689 C CA . GLU A 1 91 ? -12.706 -2.194 16.906 1.00 89.12 91 GLU A CA 1
ATOM 690 C C . GLU A 1 91 ? -11.195 -2.428 16.796 1.00 89.12 91 GLU A C 1
ATOM 692 O O . GLU A 1 91 ? -10.414 -1.816 17.530 1.00 89.12 91 GLU A O 1
ATOM 697 N N . HIS A 1 92 ? -10.763 -3.231 15.817 1.00 87.12 92 HIS A N 1
ATOM 698 C CA . HIS A 1 92 ? -9.350 -3.492 15.557 1.00 87.12 92 HIS A CA 1
ATOM 699 C C . HIS A 1 92 ? -8.574 -2.201 15.264 1.00 87.12 92 HIS A C 1
ATOM 701 O O . HIS A 1 92 ? -7.539 -1.949 15.884 1.00 87.12 92 HIS A O 1
ATOM 707 N N . MET A 1 93 ? -9.094 -1.336 14.387 1.00 87.12 93 MET A N 1
ATOM 708 C CA . MET A 1 93 ? -8.485 -0.037 14.066 1.00 87.12 93 MET A CA 1
ATOM 709 C C . MET A 1 93 ? -8.453 0.933 15.259 1.00 87.12 93 MET A C 1
ATOM 711 O O . MET A 1 93 ? -7.661 1.877 15.257 1.00 87.12 93 MET A O 1
ATOM 715 N N . GLY A 1 94 ? -9.290 0.716 16.279 1.00 85.19 94 GLY A N 1
ATOM 716 C CA . GLY A 1 94 ? -9.271 1.468 17.535 1.00 85.19 94 GLY A CA 1
ATOM 717 C C . GLY A 1 94 ? -8.077 1.136 18.436 1.00 85.19 94 GLY A C 1
ATOM 718 O O . GLY A 1 94 ? -7.716 1.951 19.293 1.00 85.19 94 GLY A O 1
ATOM 719 N N . THR A 1 95 ? -7.427 -0.013 18.225 1.00 88.75 95 THR A N 1
ATOM 720 C CA . THR A 1 95 ? -6.289 -0.471 19.032 1.00 88.75 95 THR A CA 1
ATOM 721 C C . THR A 1 95 ? -5.012 0.326 18.758 1.00 88.75 95 THR A C 1
ATOM 723 O O . THR A 1 95 ? -4.752 0.782 17.643 1.00 88.75 95 THR A O 1
ATOM 726 N N . ASP A 1 96 ? -4.157 0.459 19.775 1.00 86.56 96 ASP A N 1
ATOM 727 C CA . ASP A 1 96 ? -2.870 1.153 19.629 1.00 86.56 96 ASP A CA 1
ATOM 728 C C . ASP A 1 96 ? -1.912 0.417 18.682 1.00 86.56 96 ASP A C 1
ATOM 730 O O . ASP A 1 96 ? -1.150 1.051 17.950 1.00 86.56 96 ASP A O 1
ATOM 734 N N . ALA A 1 97 ? -1.995 -0.917 18.636 1.00 84.50 97 ALA A N 1
ATOM 735 C CA . ALA A 1 97 ? -1.221 -1.737 17.710 1.00 84.50 97 ALA A CA 1
ATOM 736 C C . ALA A 1 97 ? -1.587 -1.438 16.247 1.00 84.50 97 ALA A C 1
ATOM 738 O O . ALA A 1 97 ? -0.697 -1.191 15.432 1.00 84.50 97 ALA A O 1
ATOM 739 N N . ALA A 1 98 ? -2.883 -1.386 15.920 1.00 83.94 98 ALA A N 1
ATOM 740 C CA . ALA A 1 98 ? -3.329 -1.067 14.566 1.00 83.94 98 ALA A CA 1
ATOM 741 C C . ALA A 1 98 ? -2.945 0.361 14.157 1.00 83.94 98 ALA A C 1
ATOM 743 O O . ALA A 1 98 ? -2.477 0.569 13.040 1.00 83.94 98 ALA A O 1
ATOM 744 N N . LYS A 1 99 ? -3.048 1.336 15.071 1.00 82.94 99 LYS A N 1
ATOM 745 C CA . LYS A 1 99 ? -2.613 2.725 14.823 1.00 82.94 99 LYS A CA 1
ATOM 746 C C . LYS A 1 99 ? -1.113 2.829 14.537 1.00 82.94 99 LYS A C 1
ATOM 748 O O . LYS A 1 99 ? -0.701 3.597 13.663 1.00 82.94 99 LYS A O 1
ATOM 753 N N . ALA A 1 100 ? -0.291 2.068 15.261 1.00 84.12 100 ALA A N 1
ATOM 754 C CA . ALA A 1 100 ? 1.152 2.032 15.038 1.00 84.12 100 ALA A CA 1
ATOM 755 C C . ALA A 1 100 ? 1.492 1.451 13.654 1.00 84.12 100 ALA A C 1
ATOM 757 O O . ALA A 1 100 ? 2.264 2.057 12.908 1.00 84.12 100 ALA A O 1
ATOM 758 N N . ILE A 1 101 ? 0.860 0.330 13.286 1.00 81.56 101 ILE A N 1
ATOM 759 C CA . ILE A 1 101 ? 1.041 -0.317 11.979 1.00 81.56 101 ILE A CA 1
ATOM 760 C C . ILE A 1 101 ? 0.567 0.594 10.841 1.00 81.56 101 ILE A C 1
ATOM 762 O O . ILE A 1 101 ? 1.287 0.755 9.853 1.00 81.56 101 ILE A O 1
ATOM 766 N N . ASP A 1 102 ? -0.603 1.223 10.980 1.00 79.94 102 ASP A N 1
ATOM 767 C CA . ASP A 1 102 ? -1.137 2.176 10.001 1.00 79.94 102 ASP A CA 1
ATOM 768 C C . ASP A 1 102 ? -0.145 3.322 9.760 1.00 79.94 102 ASP A C 1
ATOM 770 O O . ASP A 1 102 ? 0.204 3.608 8.617 1.00 79.94 102 ASP A O 1
ATOM 774 N N . THR A 1 103 ? 0.430 3.888 10.826 1.00 79.19 103 THR A N 1
ATOM 775 C CA . THR A 1 103 ? 1.418 4.978 10.736 1.00 79.19 103 THR A CA 1
ATOM 776 C C . THR A 1 103 ? 2.715 4.545 10.037 1.00 79.19 103 THR A C 1
ATOM 778 O O . THR A 1 103 ? 3.205 5.227 9.126 1.00 79.19 103 THR A O 1
ATOM 781 N N . GLU A 1 104 ? 3.294 3.410 10.442 1.00 77.25 104 GLU A N 1
ATOM 782 C CA . GLU A 1 104 ? 4.542 2.896 9.863 1.00 77.25 104 GLU A CA 1
ATOM 783 C C . GLU A 1 104 ? 4.369 2.591 8.368 1.00 77.25 104 GLU A C 1
ATOM 785 O O . GLU A 1 104 ? 5.195 2.948 7.511 1.00 77.25 104 GLU A O 1
ATOM 790 N N . ARG A 1 105 ? 3.252 1.947 8.031 1.00 72.56 105 ARG A N 1
ATOM 791 C CA . ARG A 1 105 ? 2.983 1.522 6.663 1.00 72.56 105 ARG A CA 1
ATOM 792 C C . ARG A 1 105 ? 2.521 2.672 5.783 1.00 72.56 105 ARG A C 1
ATOM 794 O O . ARG A 1 105 ? 2.927 2.695 4.620 1.00 72.56 105 ARG A O 1
ATOM 801 N N . ALA A 1 106 ? 1.787 3.650 6.315 1.00 73.81 106 ALA A N 1
ATOM 802 C CA . ALA A 1 106 ? 1.477 4.892 5.610 1.00 73.81 106 ALA A CA 1
ATOM 803 C C . ALA A 1 106 ? 2.768 5.596 5.186 1.00 73.81 106 ALA A C 1
ATOM 805 O O . ALA A 1 106 ? 2.950 5.881 4.003 1.00 73.81 106 ALA A O 1
ATOM 806 N N . THR A 1 107 ? 3.732 5.734 6.101 1.00 76.00 107 THR A N 1
ATOM 807 C CA . THR A 1 107 ? 5.048 6.322 5.795 1.00 76.00 107 THR A CA 1
ATOM 808 C C . THR A 1 107 ? 5.749 5.578 4.649 1.00 76.00 107 THR A C 1
ATOM 810 O O . THR A 1 107 ? 6.285 6.182 3.712 1.00 76.00 107 THR A O 1
ATOM 813 N N . THR A 1 108 ? 5.708 4.244 4.670 1.00 75.44 108 THR A N 1
ATOM 814 C CA . THR A 1 108 ? 6.292 3.403 3.614 1.00 75.44 108 THR A CA 1
ATOM 815 C C . THR A 1 108 ? 5.566 3.574 2.275 1.00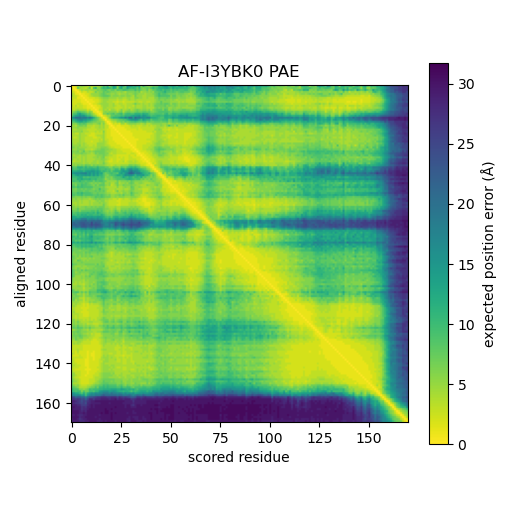 75.44 108 THR A C 1
ATOM 817 O O . THR A 1 108 ? 6.209 3.720 1.228 1.00 75.44 108 THR A O 1
ATOM 820 N N . ALA A 1 109 ? 4.233 3.585 2.283 1.00 75.62 109 ALA A N 1
ATOM 821 C CA . ALA A 1 109 ? 3.407 3.701 1.088 1.00 75.62 109 ALA A CA 1
ATOM 822 C C . ALA A 1 109 ? 3.493 5.094 0.446 1.00 75.62 109 ALA A C 1
ATOM 824 O O . ALA A 1 109 ? 3.586 5.196 -0.788 1.00 75.62 109 ALA A O 1
ATOM 825 N N . GLU A 1 110 ? 3.514 6.146 1.261 1.00 79.56 110 GLU A N 1
ATOM 826 C CA . GLU A 1 110 ? 3.725 7.528 0.842 1.00 79.56 110 GLU A CA 1
ATOM 827 C C . GLU A 1 110 ? 5.116 7.717 0.248 1.00 79.56 110 GLU A C 1
ATOM 829 O O . GLU A 1 110 ? 5.233 8.313 -0.822 1.00 79.56 110 GLU A O 1
ATOM 834 N N . CYS A 1 111 ? 6.158 7.136 0.853 1.00 85.62 111 CYS A N 1
ATOM 835 C CA . CYS A 1 111 ? 7.525 7.196 0.333 1.00 85.62 111 CYS A CA 1
ATOM 836 C C . CYS A 1 111 ? 7.620 6.654 -1.103 1.00 85.62 111 CYS A C 1
ATOM 838 O O . CYS A 1 111 ? 8.259 7.258 -1.969 1.00 85.62 111 CYS A O 1
ATOM 840 N N . VAL A 1 112 ? 6.951 5.535 -1.409 1.00 85.31 112 VAL A N 1
ATOM 841 C CA . VAL A 1 112 ? 6.936 4.994 -2.779 1.00 85.31 112 VAL A CA 1
ATOM 842 C C . VAL A 1 112 ? 6.236 5.944 -3.754 1.00 85.31 112 VAL A C 1
ATOM 844 O O . VAL A 1 112 ? 6.759 6.178 -4.847 1.00 85.31 112 VAL A O 1
ATOM 847 N N . ASN A 1 113 ? 5.098 6.524 -3.360 1.00 84.19 113 ASN A N 1
ATOM 848 C CA . ASN A 1 113 ? 4.379 7.503 -4.181 1.00 84.19 113 ASN A CA 1
ATOM 849 C C . ASN A 1 113 ? 5.195 8.797 -4.370 1.00 84.19 113 ASN A C 1
ATOM 851 O O . ASN A 1 113 ? 5.217 9.356 -5.467 1.00 84.19 113 ASN A O 1
ATOM 855 N N . ALA A 1 114 ? 5.872 9.277 -3.325 1.00 87.75 114 ALA A N 1
ATOM 856 C CA . ALA A 1 114 ? 6.734 10.457 -3.356 1.00 87.75 114 ALA A CA 1
ATOM 857 C C . ALA A 1 114 ? 7.910 10.250 -4.316 1.00 87.75 114 ALA A C 1
ATOM 859 O O . ALA A 1 114 ? 8.086 11.033 -5.245 1.00 87.75 114 ALA A O 1
ATOM 860 N N . LEU A 1 115 ? 8.618 9.124 -4.197 1.00 89.62 115 LEU A N 1
ATOM 861 C CA . LEU A 1 115 ? 9.711 8.761 -5.103 1.00 89.62 115 LEU A CA 1
ATOM 862 C C . LEU A 1 115 ? 9.245 8.612 -6.557 1.00 89.62 115 LEU A C 1
ATOM 864 O O . LEU A 1 115 ? 9.991 8.927 -7.483 1.00 89.62 115 LEU A O 1
ATOM 868 N N . ALA A 1 116 ? 8.017 8.144 -6.793 1.00 89.44 116 ALA A N 1
ATOM 869 C CA . ALA A 1 116 ? 7.456 8.117 -8.141 1.00 89.44 116 ALA A CA 1
ATOM 870 C C . ALA A 1 116 ? 7.254 9.538 -8.701 1.00 89.44 116 ALA A C 1
ATOM 872 O O . ALA A 1 116 ? 7.594 9.787 -9.860 1.00 89.44 116 ALA A O 1
ATOM 873 N N . ARG A 1 117 ? 6.760 10.479 -7.881 1.00 89.56 117 ARG A N 1
ATOM 874 C CA . ARG A 1 117 ? 6.595 11.894 -8.260 1.00 89.56 117 ARG A CA 1
ATOM 875 C C . ARG A 1 117 ? 7.933 12.583 -8.511 1.00 89.56 117 ARG A C 1
ATOM 877 O O . ARG A 1 117 ? 8.070 13.242 -9.538 1.00 89.56 117 ARG A O 1
ATOM 884 N N . GLU A 1 118 ? 8.920 12.377 -7.641 1.00 91.81 118 GLU A N 1
ATOM 885 C CA . GLU A 1 118 ? 10.291 12.878 -7.832 1.00 91.81 118 GLU A CA 1
ATOM 886 C C . GLU A 1 118 ? 10.902 12.374 -9.145 1.00 91.81 118 GLU A C 1
ATOM 888 O O . GLU A 1 118 ? 11.612 13.101 -9.831 1.00 91.81 118 GLU A O 1
ATOM 893 N N . ARG A 1 119 ? 10.554 11.148 -9.555 1.00 89.94 119 ARG A N 1
ATOM 894 C CA . ARG A 1 119 ? 10.979 10.538 -10.825 1.00 89.94 119 ARG A CA 1
ATOM 895 C C . ARG A 1 119 ? 10.067 10.875 -12.010 1.00 89.94 119 ARG A C 1
ATOM 897 O O . ARG A 1 119 ? 10.087 10.177 -13.021 1.00 89.94 119 ARG A O 1
ATOM 904 N N . GLY A 1 120 ? 9.264 11.932 -11.904 1.00 89.25 120 GLY A N 1
ATOM 905 C CA . GLY A 1 120 ? 8.504 12.496 -13.020 1.00 89.25 120 GLY A CA 1
ATOM 906 C C . GLY A 1 120 ? 7.075 11.977 -13.189 1.00 89.25 120 GLY A C 1
ATOM 907 O O . GLY A 1 120 ? 6.390 12.425 -14.111 1.00 89.25 120 GLY A O 1
ATOM 908 N N . LEU A 1 121 ? 6.567 11.108 -12.303 1.00 90.19 121 LEU A N 1
ATOM 909 C CA . LEU A 1 121 ? 5.159 10.679 -12.312 1.00 90.19 121 LEU A CA 1
ATOM 910 C C . LEU A 1 121 ? 4.245 11.742 -11.672 1.00 90.19 121 LEU A C 1
ATOM 912 O O . LEU A 1 121 ? 3.547 11.491 -10.694 1.00 90.19 121 LEU A O 1
ATOM 916 N N . THR A 1 122 ? 4.271 12.963 -12.204 1.00 87.69 122 THR A N 1
ATOM 917 C CA . THR A 1 122 ? 3.443 14.091 -11.736 1.00 87.69 122 THR A CA 1
ATOM 918 C C . THR A 1 122 ? 2.258 14.363 -12.656 1.00 87.69 122 THR A C 1
ATOM 920 O O . THR A 1 122 ? 1.206 14.807 -12.203 1.00 87.69 122 THR A O 1
ATOM 923 N N . ARG A 1 123 ? 2.402 14.078 -13.956 1.00 86.94 123 ARG A N 1
ATOM 924 C CA . ARG A 1 123 ? 1.340 14.228 -14.954 1.00 86.94 123 ARG A CA 1
ATOM 925 C C . ARG A 1 123 ? 1.432 13.130 -16.003 1.00 86.94 123 ARG A C 1
ATOM 927 O O . ARG A 1 123 ? 2.470 12.938 -16.630 1.00 86.94 123 ARG A O 1
ATOM 934 N N . LEU A 1 124 ? 0.311 12.464 -16.255 1.00 87.94 124 LEU A N 1
ATOM 935 C CA . LEU A 1 124 ? 0.197 11.492 -17.335 1.00 87.94 124 LEU A CA 1
ATOM 936 C C . LEU A 1 124 ? -0.059 12.230 -18.654 1.00 87.94 124 LEU A C 1
ATOM 938 O O . LEU A 1 124 ? -1.048 12.942 -18.800 1.00 87.94 124 LEU A O 1
ATOM 942 N N . ARG A 1 125 ? 0.856 12.076 -19.617 1.00 89.69 125 ARG A N 1
ATOM 943 C CA . ARG A 1 125 ? 0.736 12.669 -20.966 1.00 89.69 125 ARG A CA 1
ATOM 944 C C . ARG A 1 125 ? -0.042 11.790 -21.949 1.00 89.69 125 ARG A C 1
ATOM 946 O O . ARG A 1 125 ? -0.301 12.199 -23.076 1.00 89.69 125 ARG A O 1
ATOM 953 N N . VAL A 1 126 ? -0.393 10.579 -21.531 1.00 91.81 126 VAL A N 1
ATOM 954 C CA . VAL A 1 126 ? -1.154 9.610 -22.320 1.00 91.81 126 VAL A CA 1
ATOM 955 C C . VAL A 1 126 ? -2.625 9.635 -21.917 1.00 91.81 126 VAL A C 1
ATOM 957 O O . VAL A 1 126 ? -2.958 9.942 -20.776 1.00 91.81 126 VAL A O 1
ATOM 960 N N . ARG A 1 127 ? -3.509 9.292 -22.857 1.00 89.69 127 ARG A N 1
ATOM 961 C CA . ARG A 1 127 ? -4.948 9.118 -22.614 1.00 89.69 127 ARG A CA 1
ATOM 962 C C . ARG A 1 127 ? -5.336 7.651 -22.790 1.00 89.69 127 ARG A C 1
ATOM 964 O O . ARG A 1 127 ? -4.782 6.975 -23.658 1.00 89.69 127 ARG A O 1
ATOM 971 N N . GLY A 1 128 ? -6.304 7.198 -21.998 1.00 88.62 128 GLY A N 1
ATOM 972 C CA . GLY A 1 128 ? -6.786 5.815 -21.976 1.00 88.62 128 GLY A CA 1
ATOM 973 C C . GLY A 1 128 ? -6.085 4.958 -20.919 1.00 88.62 128 GLY A C 1
ATOM 974 O O . GLY A 1 128 ? -4.864 5.018 -20.760 1.00 88.62 128 GLY A O 1
ATOM 975 N N . THR A 1 129 ? -6.870 4.145 -20.212 1.00 88.69 129 THR A N 1
ATOM 976 C CA . THR A 1 129 ? -6.435 3.329 -19.064 1.00 88.69 129 THR A CA 1
ATOM 977 C C . THR A 1 129 ? -5.307 2.369 -19.425 1.00 88.69 129 THR A C 1
ATOM 979 O O . THR A 1 129 ? -4.330 2.290 -18.690 1.00 88.69 129 THR A O 1
ATOM 982 N N . ALA A 1 130 ? -5.358 1.731 -20.598 1.00 90.94 130 ALA A N 1
ATOM 983 C CA . ALA A 1 130 ? -4.301 0.831 -21.064 1.00 90.94 130 ALA A CA 1
ATOM 984 C C . ALA A 1 130 ? -2.927 1.523 -21.152 1.00 90.94 130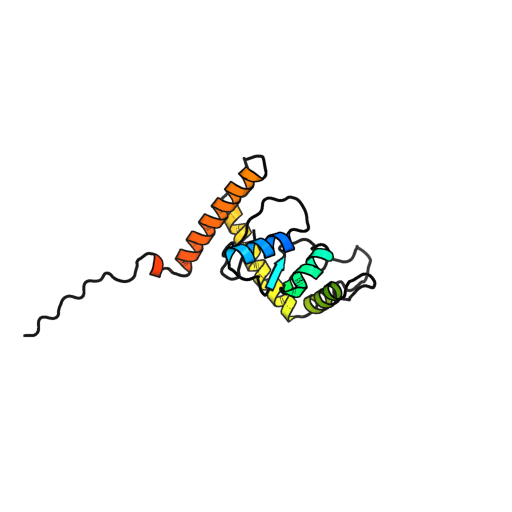 ALA A C 1
ATOM 986 O O . ALA A 1 130 ? -1.936 1.019 -20.629 1.00 90.94 130 ALA A O 1
ATOM 987 N N . LYS A 1 131 ? -2.862 2.719 -21.754 1.00 92.12 131 LYS A N 1
ATOM 988 C CA . LYS A 1 131 ? -1.600 3.467 -21.883 1.00 92.12 131 LYS A CA 1
ATOM 989 C C . LYS A 1 131 ? -1.110 3.976 -20.532 1.00 92.12 131 LYS A C 1
ATOM 991 O O . LYS A 1 131 ? 0.086 3.921 -20.258 1.00 92.12 131 LYS A O 1
ATOM 996 N N . VAL A 1 132 ? -2.027 4.454 -19.687 1.00 91.12 132 VAL A N 1
ATOM 997 C CA . VAL A 1 132 ? -1.702 4.858 -18.313 1.00 91.12 132 VAL A CA 1
ATOM 998 C C . VAL A 1 132 ? -1.116 3.677 -17.545 1.00 91.12 132 VAL A C 1
ATOM 1000 O O . VAL A 1 132 ? -0.052 3.810 -16.949 1.00 91.12 132 VAL A O 1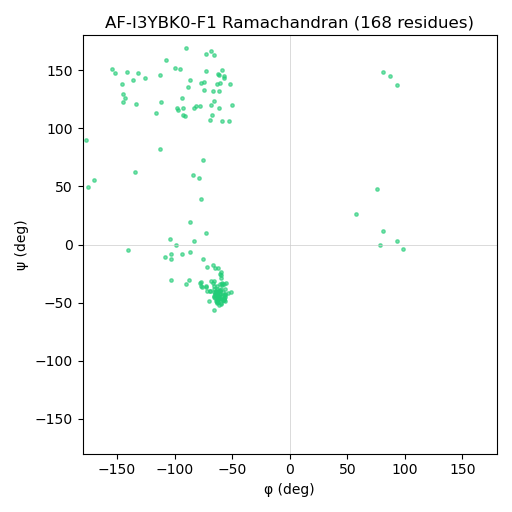
ATOM 1003 N N . ARG A 1 133 ? -1.750 2.505 -17.626 1.00 90.44 133 ARG A N 1
ATOM 1004 C CA . ARG A 1 133 ? -1.278 1.279 -16.986 1.00 90.44 133 ARG A CA 1
ATOM 1005 C C . ARG A 1 133 ? 0.133 0.913 -17.439 1.00 90.44 133 ARG A C 1
ATOM 1007 O O . ARG A 1 133 ? 0.959 0.631 -16.582 1.00 90.44 133 ARG A O 1
ATOM 1014 N N . CYS A 1 134 ? 0.448 1.002 -18.734 1.00 93.25 134 CYS A N 1
ATOM 1015 C CA . CYS A 1 134 ? 1.815 0.784 -19.223 1.00 93.25 134 CYS A CA 1
ATOM 1016 C C . CYS A 1 134 ? 2.835 1.718 -18.553 1.00 93.25 134 CYS A C 1
ATOM 1018 O O . CYS A 1 134 ? 3.880 1.259 -18.100 1.00 93.25 134 CYS A O 1
ATOM 1020 N N . VAL A 1 135 ? 2.528 3.015 -18.441 1.00 93.31 135 VAL A N 1
ATOM 1021 C CA . VAL A 1 135 ? 3.409 3.981 -17.759 1.00 93.31 135 VAL A CA 1
ATOM 1022 C C . VAL A 1 135 ? 3.593 3.603 -16.287 1.00 93.31 135 VAL A C 1
ATOM 1024 O O . VAL A 1 135 ? 4.721 3.547 -15.801 1.00 93.31 135 VAL A O 1
ATOM 1027 N N . LEU A 1 136 ? 2.505 3.291 -15.579 1.00 92.00 136 LEU A N 1
ATOM 1028 C CA . LEU A 1 136 ? 2.566 2.899 -14.169 1.00 92.00 136 LEU A CA 1
ATOM 1029 C C . LEU A 1 136 ? 3.360 1.598 -13.964 1.00 92.00 136 LEU A C 1
ATOM 1031 O O . LEU A 1 136 ? 4.127 1.501 -13.008 1.00 92.00 136 LEU A O 1
ATOM 1035 N N . LEU A 1 137 ? 3.220 0.625 -14.869 1.00 92.69 137 LEU A N 1
ATOM 1036 C CA . LEU A 1 137 ? 3.983 -0.624 -14.848 1.00 92.69 137 LEU A CA 1
ATOM 1037 C C . LEU A 1 137 ? 5.480 -0.380 -15.055 1.00 92.69 137 LEU A C 1
ATOM 1039 O O . LEU A 1 137 ? 6.284 -0.975 -14.344 1.00 92.69 137 LEU A O 1
ATOM 1043 N N . LEU A 1 138 ? 5.869 0.528 -15.955 1.00 94.00 138 LEU A N 1
ATOM 1044 C CA . LEU A 1 138 ? 7.277 0.903 -16.136 1.00 94.0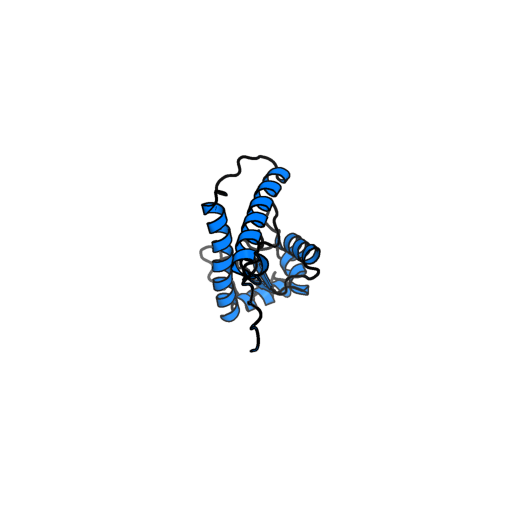0 138 LEU A CA 1
ATOM 1045 C C . LEU A 1 138 ? 7.861 1.547 -14.872 1.00 94.00 138 LEU A C 1
ATOM 1047 O O . LEU A 1 138 ? 8.971 1.205 -14.466 1.00 94.00 138 LEU A O 1
ATOM 1051 N N . HIS A 1 139 ? 7.105 2.425 -14.205 1.00 92.56 139 HIS A N 1
ATOM 1052 C CA . HIS A 1 139 ? 7.520 2.988 -12.917 1.00 92.56 139 HIS A CA 1
ATOM 1053 C C . HIS A 1 139 ? 7.652 1.914 -11.831 1.00 92.56 139 HIS A C 1
ATOM 1055 O O . HIS A 1 139 ? 8.630 1.926 -11.079 1.00 92.56 139 HIS A O 1
ATOM 1061 N N . ALA A 1 140 ? 6.700 0.981 -11.760 1.00 92.19 140 ALA A N 1
ATOM 1062 C CA . ALA A 1 140 ? 6.744 -0.128 -10.815 1.00 92.19 140 ALA A CA 1
ATOM 1063 C C . ALA A 1 140 ? 7.954 -1.036 -11.061 1.00 92.19 140 ALA A C 1
ATOM 1065 O O . ALA A 1 140 ? 8.693 -1.341 -10.128 1.00 92.19 140 ALA A O 1
ATOM 1066 N N . PHE A 1 141 ? 8.213 -1.389 -12.320 1.00 93.12 141 PHE A N 1
ATOM 1067 C CA . PHE A 1 141 ? 9.369 -2.183 -12.717 1.00 93.12 141 PHE A CA 1
ATOM 1068 C C . PHE A 1 141 ? 10.685 -1.490 -12.350 1.00 93.12 141 PHE A C 1
ATOM 1070 O O . PHE A 1 141 ? 11.518 -2.077 -11.661 1.00 93.12 141 PHE A O 1
ATOM 1077 N N . ALA A 1 142 ? 10.849 -0.218 -12.724 1.00 93.38 142 ALA A N 1
ATOM 1078 C CA . ALA A 1 142 ? 12.051 0.548 -12.403 1.00 93.3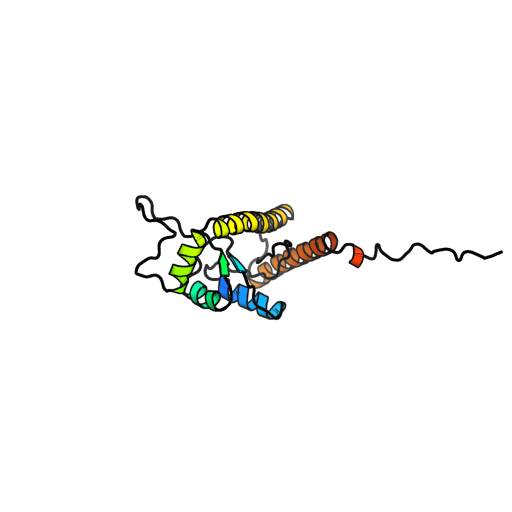8 142 ALA A CA 1
ATOM 1079 C C . ALA A 1 142 ? 12.271 0.667 -10.885 1.00 93.38 142 ALA A C 1
ATOM 1081 O O . ALA A 1 142 ? 13.398 0.549 -10.404 1.00 93.38 142 ALA A O 1
ATOM 1082 N N . ARG A 1 143 ? 11.202 0.867 -10.100 1.00 92.19 143 ARG A N 1
ATOM 1083 C CA . ARG A 1 143 ? 11.285 0.871 -8.633 1.00 92.19 143 ARG A CA 1
ATOM 1084 C C . ARG A 1 143 ? 11.717 -0.489 -8.090 1.00 92.19 143 ARG A C 1
ATOM 1086 O O . ARG A 1 143 ? 12.653 -0.530 -7.294 1.00 92.19 143 ARG A O 1
ATOM 1093 N N . ASN A 1 144 ? 11.069 -1.567 -8.518 1.00 93.06 144 ASN A N 1
ATOM 1094 C CA . ASN A 1 144 ? 11.368 -2.920 -8.054 1.00 93.06 144 ASN A CA 1
ATOM 1095 C C . ASN A 1 144 ? 12.804 -3.326 -8.383 1.00 93.06 144 ASN A C 1
ATOM 1097 O O . ASN A 1 144 ? 13.474 -3.914 -7.539 1.00 93.06 144 ASN A O 1
ATOM 1101 N N . LEU A 1 145 ? 13.306 -2.950 -9.561 1.00 92.12 145 LEU A N 1
ATOM 1102 C CA . LEU A 1 145 ? 14.691 -3.189 -9.954 1.00 92.12 145 LEU A CA 1
ATOM 1103 C C . LEU A 1 145 ? 15.671 -2.474 -9.012 1.00 92.12 145 LEU A C 1
ATOM 1105 O O . LEU A 1 145 ? 16.533 -3.111 -8.412 1.00 92.12 145 LEU A O 1
ATOM 1109 N N . MET A 1 146 ? 15.480 -1.167 -8.798 1.00 90.94 146 MET A N 1
ATOM 1110 C CA . MET A 1 146 ? 16.319 -0.385 -7.880 1.00 90.94 146 MET A CA 1
ATOM 1111 C C . MET A 1 146 ? 16.271 -0.924 -6.448 1.00 90.94 146 MET A C 1
ATOM 1113 O O . MET A 1 146 ? 17.281 -0.937 -5.748 1.00 90.94 146 MET A O 1
ATOM 1117 N N . ARG A 1 147 ? 15.096 -1.370 -5.996 1.00 91.94 147 ARG A N 1
ATOM 1118 C CA . ARG A 1 147 ? 14.937 -1.919 -4.651 1.00 91.94 147 ARG A CA 1
ATOM 1119 C C . ARG A 1 147 ? 15.573 -3.301 -4.517 1.00 91.94 147 ARG A C 1
ATOM 1121 O O . ARG A 1 147 ? 16.193 -3.563 -3.495 1.00 91.94 147 ARG A O 1
ATOM 1128 N N . THR A 1 148 ? 15.505 -4.130 -5.556 1.00 90.81 148 THR A N 1
ATOM 1129 C CA . THR A 1 148 ? 16.209 -5.420 -5.612 1.00 90.81 148 THR A CA 1
ATOM 1130 C C . THR A 1 148 ? 17.714 -5.217 -5.484 1.00 90.81 148 THR A C 1
ATOM 1132 O O . THR A 1 148 ? 18.348 -5.885 -4.680 1.00 90.81 148 THR A O 1
ATOM 1135 N N . PHE A 1 149 ? 18.284 -4.237 -6.187 1.00 89.75 149 PHE A N 1
ATOM 1136 C CA . PHE A 1 149 ? 19.708 -3.907 -6.070 1.00 89.75 149 PHE A CA 1
ATOM 1137 C C . PHE A 1 149 ? 20.112 -3.424 -4.676 1.00 89.75 149 PHE A C 1
ATOM 1139 O O . PHE A 1 149 ? 21.197 -3.753 -4.208 1.00 89.75 149 PHE A O 1
ATOM 1146 N N . ALA A 1 150 ? 19.237 -2.681 -3.998 1.00 88.88 150 ALA A N 1
ATOM 1147 C CA . ALA A 1 150 ? 19.485 -2.235 -2.631 1.00 88.88 150 ALA A CA 1
ATOM 1148 C C . ALA A 1 150 ? 19.380 -3.372 -1.596 1.00 88.88 150 ALA A C 1
ATOM 1150 O O . ALA A 1 150 ? 20.113 -3.366 -0.614 1.00 88.88 150 ALA A O 1
ATOM 1151 N N . LEU A 1 151 ? 18.462 -4.325 -1.793 1.00 90.12 151 LEU A N 1
ATOM 1152 C CA . LEU A 1 151 ? 18.208 -5.426 -0.852 1.00 90.12 151 LEU A CA 1
ATOM 1153 C C . LEU A 1 151 ? 19.101 -6.651 -1.092 1.00 90.12 151 LEU A C 1
ATOM 1155 O O . LEU A 1 151 ? 19.406 -7.379 -0.153 1.00 90.12 151 LEU A O 1
ATOM 1159 N N . ALA A 1 152 ? 19.496 -6.890 -2.340 1.00 89.06 152 ALA A N 1
ATOM 1160 C CA . ALA A 1 152 ? 20.271 -8.051 -2.759 1.00 89.06 152 ALA A CA 1
ATOM 1161 C C . ALA A 1 152 ? 21.426 -7.646 -3.698 1.00 89.06 152 ALA A C 1
ATOM 1163 O O . ALA A 1 152 ? 21.468 -8.082 -4.854 1.00 89.06 152 ALA A O 1
ATOM 1164 N N . PRO A 1 153 ? 22.393 -6.828 -3.234 1.00 83.44 153 PRO A N 1
ATOM 1165 C CA . PRO A 1 153 ? 23.527 -6.395 -4.055 1.00 83.44 153 PRO A CA 1
ATOM 1166 C C . PRO A 1 153 ? 24.380 -7.567 -4.569 1.00 83.44 153 PRO A C 1
ATOM 1168 O O . PRO A 1 153 ? 25.015 -7.463 -5.614 1.00 83.44 153 PRO A O 1
ATOM 1171 N N . GLN A 1 154 ? 24.352 -8.720 -3.898 1.00 83.81 154 GLN A N 1
ATOM 1172 C CA . GLN A 1 154 ? 25.011 -9.949 -4.345 1.00 83.81 154 GLN A CA 1
ATOM 1173 C C . GLN A 1 154 ? 24.510 -10.454 -5.709 1.00 83.81 154 GLN A C 1
ATOM 1175 O O . GLN A 1 154 ? 25.263 -11.098 -6.436 1.00 83.81 154 GLN A O 1
ATOM 1180 N N . TRP A 1 155 ? 23.270 -10.139 -6.099 1.00 76.19 155 TRP A N 1
ATOM 1181 C CA . TRP A 1 155 ? 22.721 -10.515 -7.408 1.00 76.19 155 TRP A CA 1
ATOM 1182 C C . TRP A 1 155 ? 23.266 -9.659 -8.561 1.00 76.19 155 TRP A C 1
ATOM 1184 O O . TRP A 1 155 ? 23.115 -10.033 -9.719 1.00 76.19 155 TRP A O 1
ATOM 1194 N N . LEU A 1 156 ? 23.950 -8.550 -8.259 1.00 69.62 156 LEU A N 1
ATOM 1195 C CA . LEU A 1 156 ? 24.658 -7.715 -9.238 1.00 69.62 156 LEU A CA 1
ATOM 1196 C C . LEU A 1 156 ? 26.063 -8.236 -9.586 1.00 69.62 156 LEU A C 1
ATOM 1198 O O . LEU A 1 156 ? 26.783 -7.586 -10.338 1.00 69.62 156 LEU A O 1
ATOM 1202 N N . GLY A 1 157 ? 26.477 -9.388 -9.049 1.00 64.31 157 GLY A N 1
ATOM 1203 C CA . GLY A 1 157 ? 27.775 -9.985 -9.375 1.00 64.31 157 GLY A CA 1
ATOM 1204 C C . GLY A 1 157 ? 28.972 -9.390 -8.624 1.00 64.31 157 GLY A C 1
ATOM 1205 O O . GLY A 1 157 ? 30.107 -9.742 -8.932 1.00 64.31 157 GLY A O 1
ATOM 1206 N N . TYR A 1 158 ? 28.765 -8.572 -7.587 1.00 59.94 158 TYR A N 1
ATOM 1207 C CA . TYR A 1 158 ? 29.841 -8.074 -6.710 1.00 59.94 158 TYR A CA 1
ATOM 1208 C C . TYR A 1 158 ? 30.332 -9.118 -5.681 1.00 59.94 158 TYR A C 1
ATOM 1210 O O . TYR A 1 158 ? 30.601 -8.793 -4.528 1.00 59.94 158 TYR A O 1
ATOM 1218 N N . GLY A 1 159 ? 30.449 -10.394 -6.072 1.00 54.12 159 GLY A N 1
ATOM 1219 C CA . GLY A 1 159 ? 30.755 -11.470 -5.124 1.00 54.12 159 GLY A CA 1
ATOM 1220 C C . GLY A 1 159 ? 31.090 -12.839 -5.716 1.00 54.12 159 GLY A C 1
ATOM 1221 O O . GLY A 1 159 ? 30.451 -13.817 -5.348 1.00 54.12 159 GLY A O 1
ATOM 1222 N N . ARG A 1 160 ? 32.089 -12.913 -6.605 1.00 53.22 160 ARG A N 1
ATOM 1223 C CA . ARG A 1 160 ? 33.131 -13.971 -6.678 1.00 53.22 160 ARG A CA 1
ATOM 1224 C C . ARG A 1 160 ? 34.100 -13.610 -7.807 1.00 53.22 160 ARG A C 1
ATOM 1226 O O . ARG A 1 160 ? 33.890 -13.968 -8.959 1.00 53.22 160 ARG A O 1
ATOM 1233 N N . GLY A 1 161 ? 35.146 -12.862 -7.472 1.00 51.22 161 GLY A N 1
ATOM 1234 C CA . GLY A 1 161 ? 36.117 -12.390 -8.455 1.00 51.22 161 GLY A CA 1
ATOM 1235 C C . GLY A 1 161 ? 37.290 -11.640 -7.837 1.00 51.22 161 GLY A C 1
ATOM 1236 O O . GLY A 1 161 ? 37.610 -10.548 -8.281 1.00 51.22 161 GLY A O 1
ATOM 1237 N N . ALA A 1 162 ? 37.915 -12.209 -6.809 1.00 44.03 162 ALA A N 1
ATOM 1238 C CA . ALA A 1 162 ? 39.341 -12.012 -6.590 1.00 44.03 162 ALA A CA 1
ATOM 1239 C C . ALA A 1 162 ? 39.967 -13.399 -6.742 1.00 44.03 162 ALA A C 1
ATOM 1241 O O . ALA A 1 162 ? 39.648 -14.319 -5.990 1.00 44.03 162 ALA A O 1
ATOM 1242 N N . SER A 1 163 ? 40.764 -13.569 -7.791 1.00 51.78 163 SER A N 1
ATOM 1243 C CA . SER A 1 163 ? 41.636 -14.718 -7.997 1.00 51.78 163 SER A CA 1
ATOM 1244 C C . SER A 1 163 ? 42.508 -14.905 -6.757 1.00 51.78 163 SER A C 1
ATOM 1246 O O . SER A 1 163 ? 43.424 -14.120 -6.528 1.00 51.78 163 SER A O 1
ATOM 1248 N N . GLY A 1 164 ? 42.209 -15.919 -5.945 1.00 45.62 164 GLY A N 1
ATOM 1249 C CA . GLY A 1 164 ? 43.180 -16.434 -4.990 1.00 45.62 164 GLY A CA 1
ATOM 1250 C C . GLY A 1 164 ? 44.301 -17.086 -5.789 1.00 45.62 164 GLY A C 1
ATOM 1251 O O . GLY A 1 164 ? 44.063 -18.086 -6.466 1.00 45.62 164 GLY A O 1
ATOM 1252 N N . GLU A 1 165 ? 45.490 -16.488 -5.767 1.00 44.97 165 GLU A N 1
ATOM 1253 C CA . GLU A 1 165 ? 46.711 -17.150 -6.224 1.00 44.97 165 GLU A CA 1
ATOM 1254 C C . GLU A 1 165 ? 46.848 -18.510 -5.523 1.00 44.97 165 GLU A C 1
ATOM 1256 O O . GLU A 1 165 ? 46.587 -18.607 -4.318 1.00 44.97 165 GLU A O 1
ATOM 1261 N N . PRO A 1 166 ? 47.258 -19.577 -6.231 1.00 45.78 166 PRO A N 1
ATOM 1262 C CA . PRO A 1 166 ? 47.619 -20.807 -5.559 1.00 45.78 166 PRO A CA 1
ATOM 1263 C C . PRO A 1 166 ? 48.902 -20.536 -4.770 1.00 45.78 166 PRO A C 1
ATOM 1265 O O . PRO A 1 166 ? 49.930 -20.176 -5.343 1.00 45.78 166 PRO A O 1
ATOM 1268 N N . ALA A 1 167 ? 48.845 -20.708 -3.451 1.00 45.50 167 ALA A N 1
ATOM 1269 C CA . ALA A 1 167 ? 50.043 -20.771 -2.631 1.00 45.50 167 ALA A CA 1
ATOM 1270 C C . ALA A 1 167 ? 50.901 -21.944 -3.133 1.00 45.50 167 ALA A C 1
ATOM 1272 O O . ALA A 1 167 ? 50.555 -23.112 -2.946 1.00 45.50 167 ALA A O 1
ATOM 1273 N N . VAL A 1 168 ? 51.997 -21.624 -3.820 1.00 46.12 168 VAL A N 1
ATOM 1274 C CA . VAL A 1 168 ? 53.036 -22.588 -4.176 1.00 46.12 168 VAL A CA 1
ATOM 1275 C C . VAL A 1 168 ? 53.736 -22.972 -2.879 1.00 46.12 168 VAL A C 1
ATOM 1277 O O . VAL A 1 168 ? 54.461 -22.171 -2.291 1.00 46.12 168 VAL A O 1
ATOM 1280 N N . ALA A 1 169 ? 53.476 -24.190 -2.409 1.00 43.59 169 ALA A N 1
ATOM 1281 C CA . ALA A 1 169 ? 54.249 -24.801 -1.341 1.00 43.59 169 ALA A CA 1
ATOM 1282 C C . ALA A 1 169 ? 55.683 -25.033 -1.845 1.00 43.59 169 ALA A C 1
ATOM 1284 O O . ALA A 1 169 ? 55.873 -25.674 -2.880 1.00 43.59 169 ALA A O 1
ATOM 1285 N N . THR A 1 170 ? 56.663 -24.486 -1.125 1.00 54.44 170 THR A N 1
ATOM 1286 C CA . THR A 1 170 ? 58.079 -24.877 -1.214 1.00 54.44 170 THR A CA 1
ATOM 1287 C C . THR A 1 170 ? 58.447 -25.606 0.065 1.00 54.44 170 THR A C 1
ATOM 1289 O O . THR A 1 170 ? 57.987 -25.139 1.133 1.00 54.44 170 THR A O 1
#

pLDDT: mean 79.54, std 12.14, range [43.59, 94.0]

Solvent-accessible surface area (backbone atoms only — not comparable to full-atom values): 10351 Å² total; per-residue (Å²): 110,44,64,47,96,83,62,36,56,69,39,78,74,60,75,92,66,83,66,55,61,55,69,48,43,56,46,33,20,75,72,68,78,47,67,55,64,61,42,79,51,92,70,73,73,67,46,69,70,46,49,49,68,38,56,79,67,24,50,72,46,55,74,67,70,77,58,62,93,90,53,97,54,68,57,34,54,66,54,96,87,49,50,72,58,55,28,51,46,25,46,49,54,62,35,70,66,43,48,51,50,48,53,58,47,47,55,51,50,48,50,55,56,50,56,41,36,78,71,60,64,74,66,80,91,62,77,59,51,71,55,43,34,52,54,53,48,51,53,36,50,55,47,36,52,57,47,44,48,71,76,42,48,65,80,74,64,80,76,83,86,74,85,76,75,81,82,78,85,128

Organism: Thiocystis violascens (strain ATCC 17096 / DSM 198 / 6111) (NCBI:txid765911)

Mean predicted aligned error: 9.68 Å

Secondary structure (DSSP, 8-state):
-EE-TT--EEE-----SS--HHHHHHHHHHHHSS--SEEE--SSPPPHHHHHHHHTT-EEE-PPPPPPTT----TTS--TT--HHHHHHHHHHHSHHHHHHHHHHHHHHHHHHHHHHHTTTT-----SHHHHHHHHHHHHHHHHHHHHHHH-GGGGT-SS----------

Foldseek 3Di:
DFADLLRADQDFFQDDDAACQQVRQVSNCVRVVDGEQEGEDLDDDHDLVSLVVCLVRYQYQYDQDDDDPPDPDQSLADDPPHDPSRNVNSVVCVDPVSVVVNVSVNVSVVVSVVVLVVVPPPDDPDDDRVVVRVVRVVSSVVSNVVSCCVVCVVVVVPPDDDDDDPPDDD